Protein AF-A0A8T5UCZ4-F1 (afdb_monomer)

pLDDT: mean 92.29, std 6.44, range [52.12, 96.94]

Structure (mmCIF, N/CA/C/O backbone):
data_AF-A0A8T5UCZ4-F1
#
_entry.id   AF-A0A8T5UCZ4-F1
#
loop_
_atom_site.group_PDB
_atom_site.id
_atom_site.type_symbol
_atom_site.label_atom_id
_atom_site.label_alt_id
_atom_site.label_comp_id
_atom_site.label_asym_id
_atom_site.label_entity_id
_atom_site.label_seq_id
_atom_site.pdbx_PDB_ins_code
_atom_site.Cartn_x
_atom_site.Cartn_y
_atom_site.Cartn_z
_atom_site.occupancy
_atom_site.B_iso_or_equiv
_atom_site.auth_seq_id
_atom_site.auth_comp_id
_atom_site.auth_asym_id
_atom_site.auth_atom_id
_atom_site.pdbx_PDB_model_num
ATOM 1 N N . VAL A 1 1 ? 2.505 1.427 2.784 1.00 78.00 1 VAL A N 1
ATOM 2 C CA . VAL A 1 1 ? 3.265 0.188 2.465 1.00 78.00 1 VAL A CA 1
ATOM 3 C C . VAL A 1 1 ? 3.236 -0.034 0.962 1.00 78.00 1 VAL A C 1
ATOM 5 O O . VAL A 1 1 ? 2.150 0.012 0.391 1.00 78.00 1 VAL A O 1
ATOM 8 N N . ILE A 1 2 ? 4.397 -0.248 0.339 1.00 84.56 2 ILE A N 1
ATOM 9 C CA . ILE A 1 2 ? 4.532 -0.542 -1.098 1.00 84.56 2 ILE A CA 1
ATOM 10 C C . ILE A 1 2 ? 4.708 -2.052 -1.263 1.00 84.56 2 ILE A C 1
ATOM 12 O O . ILE A 1 2 ? 5.555 -2.645 -0.597 1.00 84.56 2 ILE A O 1
ATOM 16 N N . HIS A 1 3 ? 3.927 -2.671 -2.147 1.00 86.12 3 HIS A N 1
ATOM 17 C CA . HIS A 1 3 ? 4.174 -4.041 -2.577 1.00 86.12 3 HIS A CA 1
ATOM 18 C C . HIS A 1 3 ? 5.076 -3.981 -3.805 1.00 86.12 3 HIS A C 1
ATOM 20 O O . HIS A 1 3 ? 4.620 -3.599 -4.887 1.00 86.12 3 HIS A O 1
ATOM 26 N N . ASN A 1 4 ? 6.346 -4.361 -3.629 1.00 87.81 4 ASN A N 1
ATOM 27 C CA . ASN A 1 4 ? 7.342 -4.297 -4.696 1.00 87.81 4 ASN A CA 1
ATOM 28 C C . ASN A 1 4 ? 6.818 -4.982 -5.968 1.00 87.81 4 ASN A C 1
ATOM 30 O O . ASN A 1 4 ? 6.130 -6.003 -5.863 1.00 87.81 4 ASN A O 1
ATOM 34 N N . THR A 1 5 ? 7.087 -4.359 -7.117 1.00 86.00 5 THR A N 1
ATOM 35 C CA . THR A 1 5 ? 6.674 -4.726 -8.487 1.00 86.00 5 THR A CA 1
ATOM 36 C C . THR A 1 5 ? 5.168 -4.814 -8.765 1.00 86.00 5 THR A C 1
ATOM 38 O O . THR A 1 5 ? 4.776 -4.930 -9.921 1.00 86.00 5 THR A O 1
ATOM 41 N N . LYS A 1 6 ? 4.298 -4.720 -7.748 1.00 86.50 6 LYS A N 1
ATOM 42 C CA . LYS A 1 6 ? 2.832 -4.779 -7.916 1.00 86.50 6 LYS A CA 1
ATOM 43 C C . LYS A 1 6 ? 2.144 -3.439 -7.733 1.00 86.50 6 LYS A C 1
ATOM 45 O O . LYS A 1 6 ? 1.189 -3.153 -8.446 1.00 86.50 6 LYS A O 1
ATOM 50 N N . THR A 1 7 ? 2.583 -2.655 -6.751 1.00 90.25 7 THR A N 1
ATOM 51 C CA . THR A 1 7 ? 2.010 -1.332 -6.461 1.00 90.25 7 THR A CA 1
ATOM 52 C C . THR A 1 7 ? 3.036 -0.206 -6.494 1.00 90.25 7 THR A C 1
ATOM 54 O O . THR A 1 7 ? 2.688 0.955 -6.297 1.00 90.25 7 THR A O 1
ATOM 57 N N . GLY A 1 8 ? 4.295 -0.543 -6.773 1.00 92.50 8 GLY A N 1
ATOM 58 C CA . GLY A 1 8 ? 5.418 0.377 -6.882 1.00 92.50 8 GLY A CA 1
ATOM 59 C C . GLY A 1 8 ? 6.745 -0.373 -6.818 1.00 92.50 8 GLY A C 1
ATOM 60 O O . GLY A 1 8 ? 6.771 -1.597 -6.674 1.00 92.50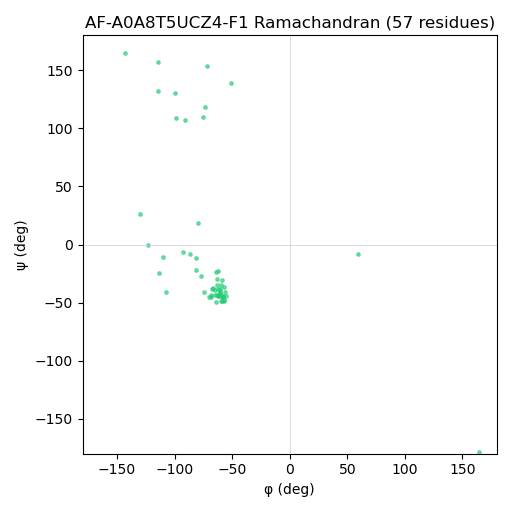 8 GLY A O 1
ATOM 61 N N . PHE A 1 9 ? 7.841 0.372 -6.875 1.00 93.56 9 PHE A N 1
ATOM 62 C CA . PHE A 1 9 ? 9.192 -0.149 -6.690 1.00 93.56 9 PHE A CA 1
ATOM 63 C C . PHE A 1 9 ? 9.793 0.452 -5.424 1.00 93.56 9 PHE A C 1
ATOM 65 O O . PHE A 1 9 ? 9.700 1.660 -5.205 1.00 93.56 9 PHE A O 1
ATOM 72 N N . LEU A 1 10 ? 10.380 -0.393 -4.579 1.00 93.00 10 LEU A N 1
ATOM 73 C CA . LEU A 1 10 ? 11.148 0.061 -3.425 1.00 93.00 10 LEU A CA 1
ATOM 74 C C . LEU A 1 10 ? 12.632 0.023 -3.790 1.00 93.00 10 LEU A C 1
ATOM 76 O O . LEU A 1 10 ? 13.208 -1.055 -3.916 1.00 93.00 10 LEU A O 1
ATOM 80 N N . VAL A 1 11 ? 13.225 1.199 -3.961 1.00 94.00 11 VAL A N 1
ATOM 81 C CA . VAL A 1 11 ? 14.623 1.386 -4.371 1.00 94.00 11 VAL A CA 1
ATOM 82 C C . VAL A 1 11 ? 15.434 2.041 -3.257 1.00 94.00 11 VAL A C 1
ATOM 84 O O . VAL A 1 11 ? 14.877 2.706 -2.380 1.00 94.00 11 VAL A O 1
ATOM 87 N N . LYS A 1 12 ? 16.751 1.844 -3.281 1.00 95.25 12 LYS A N 1
ATOM 88 C CA . LYS A 1 12 ? 17.702 2.344 -2.276 1.00 95.25 12 LYS A CA 1
ATOM 89 C C . LYS A 1 12 ? 18.614 3.451 -2.797 1.00 95.25 12 LYS A C 1
ATOM 91 O O . LYS A 1 12 ? 19.303 4.084 -2.001 1.00 95.25 12 LYS A O 1
ATOM 96 N N . SER A 1 13 ? 18.629 3.693 -4.105 1.00 96.50 13 SER A N 1
ATOM 97 C CA . SER A 1 13 ? 19.455 4.724 -4.734 1.00 96.50 13 SER A CA 1
ATOM 98 C C . SER A 1 13 ? 18.730 5.401 -5.896 1.00 96.50 13 SER A C 1
ATOM 100 O O . SER A 1 13 ? 17.723 4.908 -6.408 1.00 96.50 13 SER A O 1
ATOM 102 N N . ILE A 1 14 ? 19.259 6.549 -6.321 1.00 95.62 14 ILE A N 1
ATOM 103 C CA . ILE A 1 14 ? 18.755 7.274 -7.494 1.00 95.62 14 ILE A CA 1
ATOM 104 C C . ILE A 1 14 ? 18.967 6.444 -8.763 1.00 95.62 14 ILE A C 1
ATOM 106 O O . ILE A 1 14 ? 18.088 6.394 -9.614 1.00 95.62 14 ILE A O 1
ATOM 110 N N . GLU A 1 15 ? 20.101 5.756 -8.877 1.00 96.62 15 GLU A N 1
ATOM 111 C CA . GLU A 1 15 ? 20.406 4.902 -10.027 1.00 96.62 15 GLU A CA 1
ATOM 112 C C . GLU A 1 15 ? 19.397 3.752 -10.160 1.00 96.62 15 GLU A C 1
ATOM 114 O O . GLU A 1 15 ? 18.846 3.528 -11.236 1.00 96.62 15 GLU A O 1
ATOM 119 N N . GLU A 1 16 ? 19.057 3.090 -9.049 1.00 94.06 16 GLU A N 1
ATOM 120 C CA . GLU A 1 16 ? 17.988 2.087 -9.026 1.00 94.06 16 GLU A CA 1
ATOM 121 C C . GLU A 1 16 ? 16.631 2.691 -9.417 1.00 94.06 16 GLU A C 1
ATOM 123 O O . GLU A 1 16 ? 15.875 2.053 -10.147 1.00 94.06 16 GLU A O 1
ATOM 128 N N . ALA A 1 17 ? 16.330 3.923 -8.984 1.00 93.75 17 ALA A N 1
ATOM 129 C CA . ALA A 1 17 ? 15.103 4.625 -9.361 1.00 93.75 17 ALA A CA 1
ATOM 130 C C . ALA A 1 17 ? 15.015 4.863 -10.876 1.00 93.75 17 ALA A C 1
ATOM 132 O O . ALA A 1 17 ? 13.955 4.658 -11.464 1.00 93.75 17 ALA A O 1
ATOM 133 N N . VAL A 1 18 ? 16.125 5.264 -11.507 1.00 95.88 18 VAL A N 1
ATOM 134 C CA 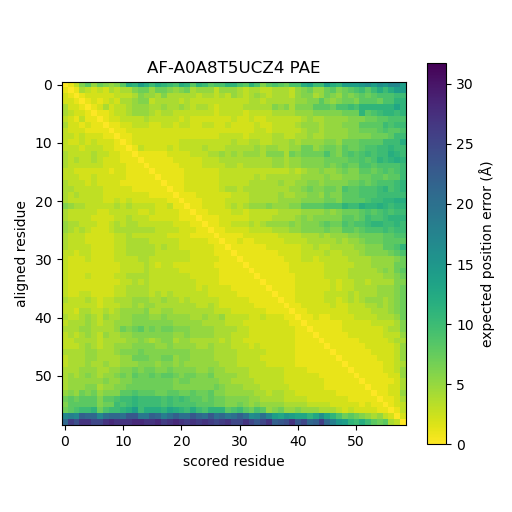. VAL A 1 18 ? 16.208 5.468 -12.961 1.00 95.88 18 VAL A CA 1
ATOM 135 C C . VAL A 1 18 ? 16.013 4.143 -13.698 1.00 95.88 18 VAL A C 1
ATOM 137 O O . VAL A 1 18 ? 15.223 4.084 -14.637 1.00 95.88 18 VAL A O 1
ATOM 140 N N . ASN A 1 19 ? 16.642 3.064 -13.226 1.00 94.38 19 ASN A N 1
ATOM 141 C CA . ASN A 1 19 ? 16.537 1.739 -13.845 1.00 94.38 19 ASN A CA 1
ATOM 142 C C . ASN A 1 19 ? 15.112 1.166 -13.825 1.00 94.38 19 ASN A C 1
ATOM 144 O O . ASN A 1 19 ? 14.748 0.398 -14.715 1.00 94.38 19 ASN A O 1
ATOM 148 N N . VAL A 1 20 ? 14.292 1.520 -12.829 1.00 94.38 20 VAL A N 1
ATOM 149 C CA . VAL A 1 20 ? 12.911 1.014 -12.732 1.00 94.38 20 VAL A CA 1
ATOM 150 C C . VAL A 1 20 ? 11.887 1.842 -13.517 1.00 94.38 20 VAL A C 1
ATOM 152 O O . VAL A 1 20 ? 10.742 1.405 -13.641 1.00 94.38 20 VAL A O 1
ATOM 155 N N . LEU A 1 21 ? 12.264 3.006 -14.067 1.00 93.19 21 LEU A N 1
ATOM 156 C CA . LEU A 1 21 ? 11.340 3.904 -14.778 1.00 93.19 21 LEU A CA 1
ATOM 157 C C . LEU A 1 21 ? 10.608 3.203 -15.927 1.00 93.19 21 LEU A C 1
ATOM 159 O O . LEU A 1 21 ? 9.387 3.327 -16.046 1.00 93.19 21 LEU A O 1
ATOM 163 N N . ASP A 1 22 ? 11.331 2.417 -16.725 1.00 91.88 22 ASP A N 1
ATOM 164 C CA . ASP A 1 22 ? 10.774 1.716 -17.887 1.00 91.88 22 ASP A CA 1
ATOM 165 C C . ASP A 1 22 ? 9.716 0.668 -17.519 1.00 91.88 22 ASP A C 1
ATOM 167 O O . ASP A 1 22 ? 8.851 0.353 -18.342 1.00 91.88 22 ASP A O 1
ATOM 171 N N . TYR A 1 23 ? 9.754 0.170 -16.281 1.00 91.81 23 TYR A N 1
ATOM 172 C CA . TYR A 1 23 ? 8.857 -0.858 -15.753 1.00 91.81 23 TYR A CA 1
ATOM 173 C C . TYR A 1 23 ? 7.630 -0.273 -15.039 1.00 91.81 23 TYR A C 1
ATOM 175 O O . TYR A 1 23 ? 6.712 -1.007 -14.676 1.00 91.81 23 TYR A O 1
ATOM 183 N N . ILE A 1 24 ? 7.553 1.050 -14.840 1.00 90.94 24 ILE A N 1
ATOM 184 C CA . ILE A 1 24 ? 6.384 1.694 -14.208 1.00 90.94 24 ILE A CA 1
ATOM 185 C C . ILE A 1 24 ? 5.106 1.421 -15.008 1.00 90.94 24 ILE A C 1
ATOM 187 O O . ILE A 1 24 ? 4.038 1.237 -14.424 1.00 90.94 24 ILE A O 1
ATOM 191 N N . LYS A 1 25 ? 5.211 1.354 -16.340 1.00 90.88 25 LYS A N 1
ATOM 192 C CA . LYS A 1 25 ? 4.086 1.052 -17.239 1.00 90.88 25 LYS A CA 1
ATOM 193 C C . LYS A 1 25 ? 3.485 -0.341 -17.016 1.00 90.88 25 LYS A C 1
ATOM 195 O O . LYS A 1 25 ? 2.316 -0.545 -17.330 1.00 90.88 25 LYS A O 1
ATOM 200 N N . ASP A 1 26 ? 4.256 -1.262 -16.440 1.00 92.12 26 ASP A N 1
ATOM 201 C CA . ASP A 1 26 ? 3.818 -2.632 -16.165 1.00 92.12 26 ASP A CA 1
ATOM 202 C C . ASP A 1 26 ? 2.982 -2.711 -14.873 1.00 92.12 26 ASP A C 1
ATOM 204 O O . ASP A 1 26 ? 2.322 -3.717 -14.598 1.00 92.12 26 ASP A O 1
ATOM 208 N N . ILE A 1 27 ? 2.957 -1.635 -14.075 1.00 93.50 27 ILE A N 1
ATOM 209 C CA . ILE A 1 27 ? 2.141 -1.555 -12.866 1.00 93.50 27 ILE A CA 1
ATOM 210 C C . ILE A 1 27 ? 0.668 -1.384 -13.241 1.00 93.50 27 ILE A C 1
ATOM 212 O O . ILE A 1 27 ? 0.229 -0.363 -13.776 1.00 93.50 27 ILE A O 1
ATOM 216 N N . ASN A 1 28 ? -0.146 -2.356 -12.837 1.00 93.88 28 ASN A N 1
ATOM 217 C CA . ASN A 1 28 ? -1.591 -2.258 -12.972 1.00 93.88 28 ASN A CA 1
ATOM 218 C C . ASN A 1 28 ? -2.185 -1.307 -11.914 1.00 93.88 28 ASN A C 1
ATOM 220 O O . ASN A 1 28 ? -2.292 -1.640 -10.731 1.00 93.88 28 ASN A O 1
ATOM 224 N N . ARG A 1 29 ? -2.661 -0.141 -12.364 1.00 93.31 29 ARG A N 1
ATOM 225 C CA . ARG A 1 29 ? -3.262 0.897 -11.505 1.00 93.31 29 ARG A CA 1
ATOM 226 C C . ARG A 1 29 ? -4.483 0.419 -10.711 1.00 93.31 29 ARG A C 1
ATOM 228 O O . ARG A 1 29 ? -4.702 0.904 -9.601 1.00 93.31 29 ARG A O 1
ATOM 235 N N . LEU A 1 30 ? -5.258 -0.532 -11.236 1.00 94.75 30 LEU A N 1
ATOM 236 C CA . LEU A 1 30 ? -6.403 -1.105 -10.525 1.00 94.75 30 LEU A CA 1
ATOM 237 C C . LEU A 1 30 ? -5.948 -1.915 -9.306 1.00 94.75 30 LEU A C 1
ATOM 239 O O . LEU A 1 30 ? -6.569 -1.833 -8.250 1.00 94.75 30 LEU A O 1
ATOM 243 N N . ASN A 1 31 ? -4.837 -2.644 -9.422 1.00 93.06 31 ASN A N 1
ATOM 244 C CA . ASN A 1 31 ? -4.273 -3.392 -8.298 1.00 93.06 31 ASN A CA 1
ATOM 245 C C . ASN A 1 31 ? -3.755 -2.449 -7.206 1.00 93.06 31 ASN A C 1
ATOM 247 O O . ASN A 1 31 ? -3.960 -2.722 -6.026 1.00 93.06 31 ASN A O 1
ATOM 251 N N . CYS A 1 32 ? -3.162 -1.309 -7.579 1.00 94.44 32 CYS A N 1
ATOM 252 C CA . CYS A 1 32 ? -2.808 -0.264 -6.615 1.00 94.44 32 CYS A CA 1
ATOM 253 C C . CYS A 1 32 ? -4.040 0.262 -5.872 1.00 94.44 32 CYS A C 1
ATOM 255 O O . CYS A 1 32 ? -3.992 0.434 -4.656 1.00 94.44 32 CYS A O 1
ATOM 257 N N . ARG A 1 33 ? -5.147 0.499 -6.590 1.00 94.50 33 ARG A N 1
ATOM 258 C CA . ARG A 1 33 ? -6.390 0.988 -5.985 1.00 94.50 33 ARG A CA 1
ATOM 259 C C . ARG A 1 33 ? -6.974 -0.022 -4.998 1.00 94.50 33 ARG A C 1
ATOM 261 O O . ARG A 1 33 ? -7.221 0.350 -3.856 1.00 94.50 33 ARG A O 1
ATOM 268 N N . LYS A 1 34 ? -7.098 -1.288 -5.407 1.00 93.62 34 LYS A N 1
ATOM 269 C CA . LYS A 1 34 ? -7.580 -2.375 -4.541 1.00 93.62 34 LYS A CA 1
ATOM 270 C C . LYS A 1 34 ? -6.717 -2.540 -3.292 1.00 93.62 34 LYS A C 1
ATOM 272 O O . LYS A 1 34 ? -7.240 -2.621 -2.189 1.00 93.62 34 LYS A O 1
ATOM 277 N N . TRP A 1 35 ? -5.391 -2.499 -3.448 1.00 94.38 35 TRP A N 1
ATOM 278 C CA . TRP A 1 35 ? -4.461 -2.564 -2.318 1.00 94.38 35 TRP A CA 1
ATOM 279 C C . TRP A 1 35 ? -4.726 -1.470 -1.281 1.00 94.38 35 TRP A C 1
ATOM 281 O O . TRP A 1 35 ? -4.665 -1.728 -0.080 1.00 94.38 35 TRP A O 1
ATOM 291 N N . VAL A 1 36 ? -5.032 -0.251 -1.734 1.00 93.31 36 VAL A N 1
ATOM 292 C CA . VAL A 1 36 ? -5.348 0.855 -0.828 1.00 93.31 36 VAL A CA 1
ATOM 293 C C . VAL A 1 36 ? -6.687 0.649 -0.132 1.00 93.31 36 VAL A C 1
ATOM 295 O O . VAL A 1 36 ? -6.760 0.813 1.082 1.00 93.31 36 VAL A O 1
ATOM 298 N N . GLU A 1 37 ? -7.717 0.249 -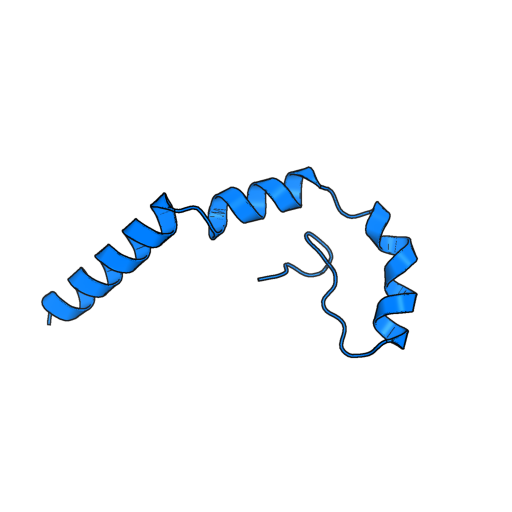0.872 1.00 93.50 37 GLU A N 1
ATOM 299 C CA . GLU A 1 37 ? -9.054 -0.003 -0.324 1.00 93.50 37 GLU A CA 1
ATOM 300 C C . GLU A 1 37 ? -9.048 -1.111 0.737 1.00 93.50 37 GLU A C 1
ATOM 302 O O . GLU A 1 37 ? -9.678 -0.968 1.779 1.00 93.50 37 GLU A O 1
ATOM 307 N N . GLU A 1 38 ? -8.278 -2.178 0.529 1.00 91.31 38 GLU A N 1
ATOM 308 C CA . GLU A 1 38 ? -8.208 -3.313 1.457 1.00 91.31 38 GLU A CA 1
ATOM 309 C C . GLU A 1 38 ? -7.365 -3.043 2.714 1.00 91.31 38 GLU A C 1
ATOM 311 O O . GLU A 1 38 ? -7.539 -3.705 3.744 1.00 91.31 38 GLU A O 1
ATOM 316 N N . LYS A 1 39 ? -6.378 -2.142 2.635 1.00 90.81 39 LYS A N 1
ATOM 317 C CA . LYS A 1 39 ? -5.356 -1.973 3.687 1.00 90.81 39 LYS A CA 1
ATOM 318 C C . LYS A 1 39 ? -5.409 -0.643 4.419 1.00 90.81 39 LYS A C 1
ATOM 320 O O . LYS A 1 39 ? -4.924 -0.584 5.544 1.00 90.81 39 LYS A O 1
ATOM 325 N N . PHE A 1 40 ? -5.953 0.399 3.803 1.00 92.31 40 PHE A N 1
ATOM 326 C CA . PHE A 1 40 ? -5.899 1.764 4.329 1.00 92.31 40 PHE A CA 1
ATOM 327 C C . PHE A 1 40 ? -7.277 2.440 4.343 1.00 92.31 40 PHE A C 1
ATOM 329 O O . PHE A 1 40 ? -7.359 3.666 4.270 1.00 92.31 40 PHE A O 1
ATOM 336 N N . SER A 1 41 ? -8.362 1.662 4.420 1.00 94.06 41 SER A N 1
ATOM 337 C CA . SER A 1 41 ? -9.703 2.207 4.638 1.00 94.06 41 SER A CA 1
ATOM 338 C C . SER A 1 41 ? -9.878 2.717 6.072 1.00 94.06 41 SER A C 1
ATOM 340 O O . SER A 1 41 ? -9.219 2.253 7.007 1.00 94.06 41 SER A O 1
ATOM 342 N N . VAL A 1 42 ? -10.789 3.682 6.237 1.00 95.00 42 VAL A N 1
ATOM 343 C CA . VAL A 1 42 ? -11.168 4.213 7.555 1.00 95.00 42 VAL A CA 1
ATOM 344 C C . VAL A 1 42 ? -11.816 3.122 8.403 1.00 95.00 42 VAL A C 1
ATOM 346 O O . VAL A 1 42 ? -11.439 2.971 9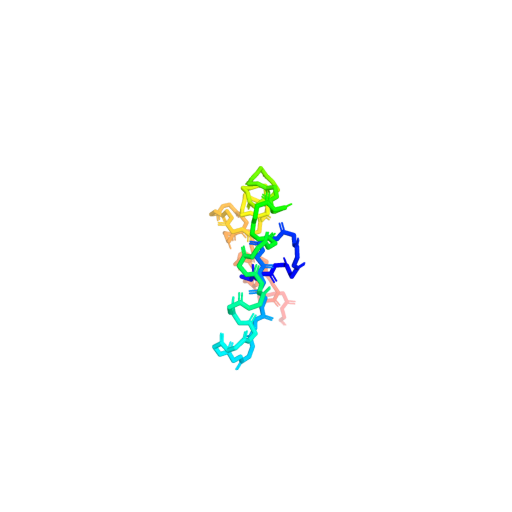.557 1.00 95.00 42 VAL A O 1
ATOM 349 N N . ASP A 1 43 ? -12.707 2.319 7.818 1.00 95.12 43 ASP A N 1
ATOM 350 C CA . ASP A 1 43 ? -13.386 1.225 8.526 1.00 95.12 43 ASP A CA 1
ATOM 351 C C . ASP A 1 43 ? -12.377 0.247 9.137 1.00 95.12 43 ASP A C 1
ATOM 353 O O . ASP A 1 43 ? -12.413 -0.027 10.332 1.00 95.12 43 ASP A O 1
ATOM 357 N N . ARG A 1 44 ? -11.376 -0.171 8.349 1.00 93.69 44 ARG A N 1
ATOM 358 C CA . ARG A 1 44 ? -10.299 -1.039 8.834 1.00 93.69 44 ARG A CA 1
ATOM 359 C C . ARG A 1 44 ? -9.501 -0.390 9.960 1.00 93.69 44 ARG A C 1
ATOM 361 O O . ARG A 1 44 ? -9.140 -1.070 10.912 1.00 93.69 44 ARG A O 1
ATOM 368 N N . MET A 1 45 ? -9.189 0.902 9.839 1.00 95.12 45 MET A N 1
ATOM 369 C CA . MET A 1 45 ? -8.490 1.623 10.902 1.00 95.12 45 MET A CA 1
ATOM 370 C C . MET A 1 45 ? -9.302 1.568 12.200 1.00 95.12 45 MET A C 1
ATOM 372 O O . MET A 1 45 ? -8.749 1.227 13.239 1.00 95.12 45 MET A O 1
ATOM 376 N N . VAL A 1 46 ? -10.601 1.865 12.143 1.00 96.94 46 VAL A N 1
ATOM 377 C CA . VAL A 1 46 ? -11.486 1.834 13.316 1.00 96.94 46 VAL A CA 1
ATOM 378 C C . VAL A 1 46 ? -11.517 0.436 13.936 1.00 96.94 46 VAL A C 1
ATOM 380 O O . VAL A 1 46 ? -11.272 0.311 15.137 1.00 96.94 46 VAL A O 1
ATOM 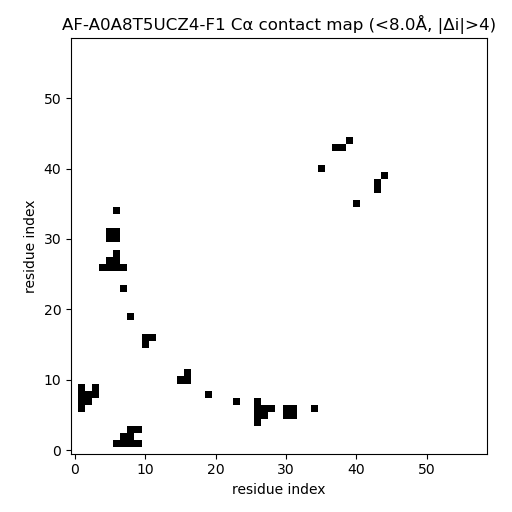383 N N . ASP A 1 47 ? -11.719 -0.603 13.126 1.00 96.00 47 ASP A N 1
ATOM 384 C CA . ASP A 1 47 ? -11.726 -1.995 13.586 1.00 96.00 47 ASP A CA 1
ATOM 385 C C . ASP A 1 47 ? -10.391 -2.389 14.243 1.00 96.00 47 ASP A C 1
ATOM 387 O O . ASP A 1 47 ? -10.367 -2.988 15.319 1.00 96.00 47 ASP A O 1
ATOM 391 N N . ASP A 1 48 ? -9.257 -2.025 13.635 1.00 95.06 48 ASP A N 1
ATOM 392 C CA . ASP A 1 48 ? -7.921 -2.305 14.172 1.00 95.06 48 ASP A CA 1
ATOM 393 C C . ASP A 1 48 ? -7.704 -1.608 15.533 1.00 95.06 48 ASP A C 1
ATOM 395 O O . ASP A 1 48 ? -7.129 -2.208 16.445 1.00 95.06 48 ASP A O 1
ATOM 399 N N . TYR A 1 49 ? -8.206 -0.380 15.716 1.00 96.25 49 TYR A N 1
ATOM 400 C CA . TYR A 1 49 ? -8.151 0.324 17.005 1.00 96.25 49 TYR A CA 1
ATOM 401 C C . TYR A 1 49 ? -9.049 -0.322 18.067 1.00 96.25 49 TYR A C 1
ATOM 403 O O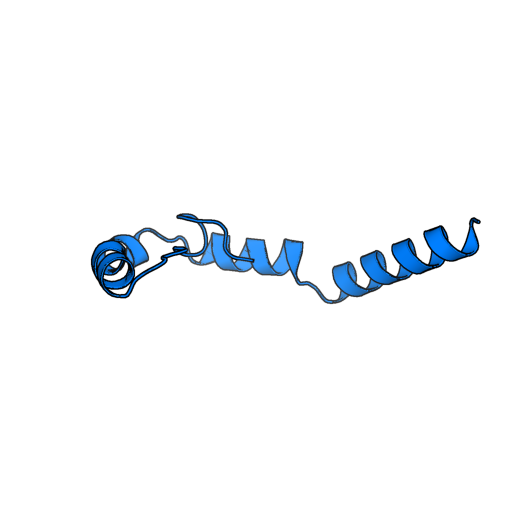 . TYR A 1 49 ? -8.599 -0.509 19.199 1.00 96.25 49 TYR A O 1
ATOM 411 N N . ILE A 1 50 ? -10.282 -0.704 17.714 1.00 96.31 50 ILE A N 1
ATOM 412 C CA . ILE A 1 50 ? -11.194 -1.420 18.621 1.00 96.31 50 ILE A CA 1
ATOM 413 C C . ILE A 1 50 ? -10.536 -2.714 19.106 1.00 96.31 50 ILE A C 1
ATOM 415 O O . ILE A 1 50 ? -10.434 -2.936 20.311 1.00 96.31 50 ILE A O 1
ATOM 419 N N . ASN A 1 51 ? -9.979 -3.505 18.187 1.00 96.06 51 ASN A N 1
ATOM 420 C CA . ASN A 1 51 ? -9.273 -4.747 18.506 1.00 96.06 51 ASN A CA 1
ATOM 421 C C . ASN A 1 51 ? -8.097 -4.535 19.475 1.00 96.06 51 ASN A C 1
ATOM 423 O O . ASN A 1 51 ? -7.798 -5.395 20.306 1.00 96.06 51 ASN A O 1
ATOM 427 N N . VAL A 1 52 ? -7.379 -3.412 19.362 1.00 96.75 52 VAL A N 1
ATOM 428 C CA . VAL A 1 52 ? -6.306 -3.060 20.304 1.00 96.75 52 VAL A CA 1
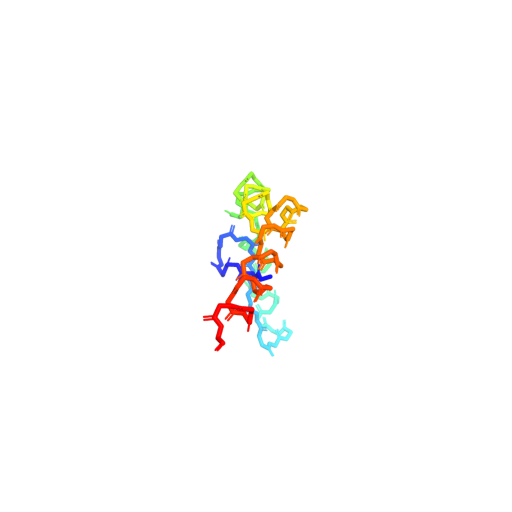ATOM 429 C C . VAL A 1 52 ? -6.880 -2.734 21.682 1.00 96.75 52 VAL A C 1
ATOM 431 O O . VAL A 1 52 ? -6.354 -3.233 22.676 1.00 96.75 52 VAL A O 1
ATOM 434 N N . TYR A 1 53 ? -7.956 -1.948 21.759 1.00 96.38 53 TYR A N 1
ATOM 435 C CA . TYR A 1 53 ? -8.601 -1.635 23.035 1.00 96.38 53 TYR A CA 1
ATOM 436 C C . TYR A 1 53 ? -9.141 -2.883 23.731 1.00 96.38 53 TYR A C 1
ATOM 438 O O . TYR A 1 53 ? -8.877 -3.068 24.918 1.00 96.38 53 TYR A O 1
ATOM 446 N N . GLU A 1 54 ? -9.807 -3.776 23.001 1.00 95.94 54 GLU A N 1
ATOM 447 C CA . GLU A 1 54 ? -10.296 -5.047 23.541 1.00 95.94 54 GLU A CA 1
ATOM 448 C C . GLU A 1 54 ? -9.158 -5.893 24.116 1.00 95.94 54 GLU A C 1
ATOM 450 O O . GLU A 1 54 ? -9.263 -6.357 25.245 1.00 95.94 54 GLU A O 1
ATOM 455 N N . LYS A 1 55 ? -8.029 -6.022 23.404 1.00 95.69 55 LYS A N 1
ATOM 456 C CA . LYS A 1 55 ? -6.848 -6.764 23.889 1.00 95.69 55 LYS A CA 1
ATOM 457 C C . LYS A 1 55 ? -6.220 -6.170 25.147 1.00 95.69 55 LYS A C 1
ATOM 459 O O . LYS A 1 55 ? -5.642 -6.908 25.944 1.00 95.69 55 LYS A O 1
ATOM 464 N N . ILE A 1 56 ? -6.244 -4.845 25.285 1.00 95.50 56 ILE A N 1
ATOM 465 C CA . ILE A 1 56 ? -5.696 -4.154 26.459 1.00 95.50 56 ILE A CA 1
ATOM 466 C C . ILE A 1 56 ? -6.629 -4.336 27.659 1.00 95.50 56 ILE A C 1
ATOM 468 O O . ILE A 1 56 ? -6.141 -4.551 28.763 1.00 95.50 56 ILE A O 1
ATOM 472 N N . LEU A 1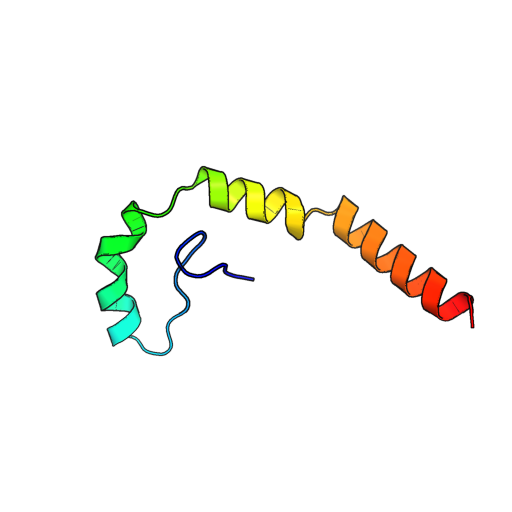 57 ? -7.945 -4.258 27.440 1.00 94.81 57 LEU A N 1
ATOM 473 C CA . LEU A 1 57 ? -8.966 -4.366 28.485 1.00 94.81 57 LEU A CA 1
ATOM 474 C C . LEU A 1 57 ? -9.295 -5.815 28.875 1.00 94.81 57 LEU A C 1
ATOM 476 O O . LEU A 1 57 ? -9.791 -6.044 29.971 1.00 94.81 57 LEU A O 1
ATOM 480 N N . SER A 1 58 ? -9.022 -6.798 28.013 1.00 81.88 58 SER A N 1
ATOM 481 C CA . SER A 1 58 ? -9.181 -8.232 28.301 1.00 81.88 58 SER A CA 1
ATOM 482 C C . SER A 1 58 ? -8.022 -8.821 29.123 1.00 81.88 58 SER A C 1
ATOM 484 O O . SER A 1 58 ? -7.802 -10.035 29.097 1.00 81.88 58 SER A O 1
ATOM 486 N N . LYS A 1 59 ? -7.237 -7.969 29.783 1.00 52.12 59 LYS A N 1
ATOM 487 C CA . LYS A 1 59 ? -6.1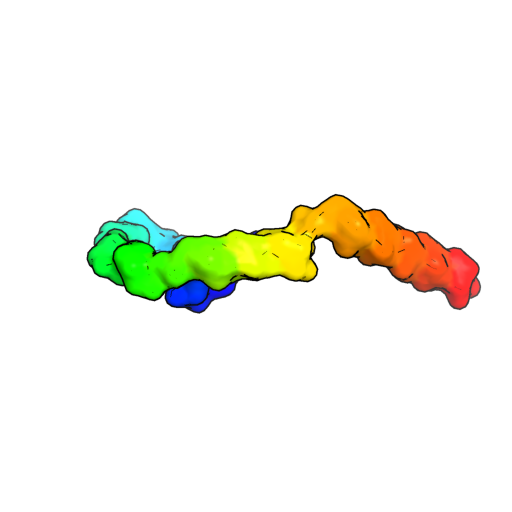04 -8.303 30.648 1.00 52.12 59 LYS A CA 1
ATOM 488 C C . LYS A 1 59 ? -6.408 -7.858 32.070 1.00 52.12 59 LYS A C 1
ATOM 490 O O . LYS A 1 59 ? -6.009 -8.607 32.986 1.00 52.12 59 LYS A O 1
#

Secondary structure (DSSP, 8-state):
---BTTTB---SSHHHHHHHGGGGGGS-HHHHHHHHHHHS-HHHHHHHHHHHHHHHHT-

Mean predicted aligned error: 4.5 Å

Sequence (59 aa):
VIHNTKTGFLVKSIEEAVNVLDYIKDINRLNCRKWVEEKFSVDRMVDDYINVYEKILSK

Solvent-accessible surface area (backbone atoms only — not comparable to full-atom values): 3659 Å² total; per-residue (Å²): 138,75,47,66,78,49,58,42,79,85,66,92,46,71,68,54,49,61,70,47,56,82,53,54,80,74,43,49,66,66,56,38,51,51,55,43,60,76,72,68,34,67,68,58,52,53,52,56,51,51,54,50,51,51,63,62,71,77,106

Foldseek 3Di:
DADDLAQHHDDDDPVVVVVCPVSPVVHDVVSNVVVCCVPPDPVVVVVVVVVVVCVVVVD

Nearest PDB structures (foldseek):
  5cdq-assembly2_S  TM=3.917E-01  e=8.006E+00  Staphylococcus aureus subsp. aureus N315

Radius of gyration: 17.07 Å; Cα contacts (8 Å, |Δi|>4): 29; chains: 1; bounding box: 34×16×48 Å